Protein AF-A0A7C4DKK5-F1 (afdb_monomer_lite)

Structure (mmCIF, N/CA/C/O backbone):
data_AF-A0A7C4DKK5-F1
#
_entry.id   AF-A0A7C4DKK5-F1
#
loop_
_atom_site.group_PDB
_atom_site.id
_atom_site.type_symbol
_atom_site.label_atom_id
_atom_site.label_alt_id
_atom_site.label_comp_id
_atom_site.label_asym_id
_atom_site.label_entity_id
_atom_site.label_seq_id
_atom_site.pdbx_PDB_ins_code
_atom_site.Cartn_x
_atom_site.Cartn_y
_atom_site.Cartn_z
_atom_site.occupancy
_atom_site.B_iso_or_equiv
_atom_site.auth_seq_id
_atom_site.auth_comp_id
_atom_site.auth_asym_id
_atom_site.auth_atom_id
_atom_site.pdbx_PDB_model_num
ATOM 1 N N . MET A 1 1 ? -10.780 -33.220 -12.676 1.00 42.69 1 MET A N 1
ATOM 2 C CA . MET A 1 1 ? -9.570 -32.529 -13.163 1.00 42.69 1 MET A CA 1
ATOM 3 C C . MET A 1 1 ? -8.508 -32.691 -12.086 1.00 42.69 1 MET A C 1
ATOM 5 O O . MET A 1 1 ? -8.577 -32.028 -11.065 1.00 42.69 1 MET A O 1
ATOM 9 N N . LYS A 1 2 ? -7.671 -33.723 -12.228 1.00 46.41 2 LYS A N 1
ATOM 10 C CA . LYS A 1 2 ? -6.678 -34.185 -11.246 1.00 46.41 2 LYS A CA 1
ATOM 11 C C . LYS A 1 2 ? -5.351 -34.316 -12.005 1.00 46.41 2 LYS A C 1
ATOM 13 O O . LYS A 1 2 ? -5.250 -35.210 -12.834 1.00 46.41 2 LYS A O 1
ATOM 18 N N . GLN A 1 3 ? -4.385 -33.435 -11.767 1.00 40.19 3 GLN A N 1
ATOM 19 C CA . GLN A 1 3 ? -2.976 -33.632 -12.148 1.00 40.19 3 GLN A CA 1
ATOM 20 C C . GLN A 1 3 ? -2.237 -33.871 -10.822 1.00 40.19 3 GLN A C 1
ATOM 22 O O . GLN A 1 3 ? -2.218 -32.976 -9.991 1.00 40.19 3 GLN A O 1
ATOM 27 N N . GLN A 1 4 ? -1.962 -35.097 -10.369 1.00 39.78 4 GLN A N 1
ATOM 28 C CA . GLN A 1 4 ? -1.001 -36.121 -10.812 1.00 39.78 4 GLN A CA 1
ATOM 29 C C . GLN A 1 4 ? 0.470 -35.670 -10.789 1.00 39.78 4 GLN A C 1
ATOM 31 O O . GLN A 1 4 ? 0.947 -34.978 -11.680 1.00 39.78 4 GLN A O 1
ATOM 36 N N . HIS A 1 5 ? 1.161 -36.131 -9.737 1.00 43.88 5 HIS A N 1
ATOM 37 C CA . HIS A 1 5 ? 2.612 -36.203 -9.575 1.00 43.88 5 HIS A CA 1
ATOM 38 C C . HIS A 1 5 ? 3.234 -37.083 -10.663 1.00 43.88 5 HIS A C 1
ATOM 40 O O . HIS A 1 5 ? 2.733 -38.183 -10.863 1.00 43.88 5 HIS A O 1
ATOM 46 N N . MET A 1 6 ? 4.358 -36.686 -11.263 1.00 38.62 6 MET A N 1
ATOM 47 C CA . MET A 1 6 ? 5.282 -37.609 -11.937 1.00 38.62 6 MET A CA 1
ATOM 48 C C . MET A 1 6 ? 6.722 -37.135 -11.707 1.00 38.62 6 MET A C 1
ATOM 50 O O . MET A 1 6 ? 7.117 -36.061 -12.155 1.00 38.62 6 MET A O 1
ATOM 54 N N . ALA A 1 7 ? 7.484 -37.945 -10.973 1.00 39.00 7 ALA A N 1
ATOM 55 C CA . ALA A 1 7 ? 8.920 -37.801 -10.794 1.00 39.00 7 ALA A CA 1
ATOM 56 C C . ALA A 1 7 ? 9.653 -38.219 -12.079 1.00 39.00 7 ALA A C 1
ATOM 58 O O . ALA A 1 7 ? 9.366 -39.277 -12.635 1.00 39.00 7 ALA A O 1
ATOM 59 N N . VAL A 1 8 ? 10.632 -37.425 -12.511 1.00 38.38 8 VAL A N 1
ATOM 60 C CA . VAL A 1 8 ? 11.626 -37.826 -13.513 1.00 38.38 8 VAL A CA 1
ATOM 61 C C . VAL A 1 8 ? 13.002 -37.555 -12.920 1.00 38.38 8 VAL A C 1
ATOM 63 O O . VAL A 1 8 ? 13.354 -36.411 -12.645 1.00 38.38 8 VAL A O 1
ATOM 66 N N . MET A 1 9 ? 13.768 -38.624 -12.707 1.00 46.12 9 MET A N 1
ATOM 67 C CA . MET A 1 9 ? 15.173 -38.585 -12.319 1.00 46.12 9 MET A CA 1
ATOM 68 C C . MET A 1 9 ? 15.955 -39.339 -13.398 1.00 46.12 9 MET A C 1
ATOM 70 O O . MET A 1 9 ? 15.850 -40.557 -13.514 1.00 46.12 9 MET A O 1
ATOM 74 N N . GLY A 1 10 ? 16.680 -38.588 -14.226 1.00 33.97 10 GLY A N 1
ATOM 75 C CA . GLY A 1 10 ? 17.531 -39.081 -15.307 1.00 33.97 10 GLY A CA 1
ATOM 76 C C . GLY A 1 10 ? 18.778 -38.204 -15.406 1.00 33.97 10 GLY A C 1
ATOM 77 O O . GLY A 1 10 ? 18.700 -37.037 -15.769 1.00 33.97 10 GLY A O 1
ATOM 78 N N . LEU A 1 11 ? 19.905 -38.779 -14.997 1.00 53.97 11 LEU A N 1
ATOM 79 C CA . LEU A 1 11 ? 21.256 -38.222 -14.900 1.00 53.97 11 LEU A CA 1
ATOM 80 C C . LEU A 1 11 ? 21.861 -37.913 -16.281 1.00 53.97 11 LEU A C 1
ATOM 82 O O . LEU A 1 11 ? 21.953 -38.849 -17.062 1.00 53.97 11 LEU A O 1
ATOM 86 N N . MET A 1 12 ? 22.363 -36.689 -16.534 1.00 44.12 12 MET A N 1
ATOM 87 C CA . MET A 1 12 ? 23.456 -36.411 -17.493 1.00 44.12 12 MET A CA 1
ATOM 88 C C . MET A 1 12 ? 24.207 -35.093 -17.181 1.00 44.12 12 MET A C 1
ATOM 90 O O . MET A 1 12 ? 23.605 -34.029 -17.140 1.00 44.12 12 MET A O 1
ATOM 94 N N . ALA A 1 13 ? 25.531 -35.231 -17.028 1.00 43.78 13 ALA A N 1
ATOM 95 C CA . ALA A 1 13 ? 26.640 -34.328 -17.383 1.00 43.78 13 ALA A CA 1
ATOM 96 C C . ALA A 1 13 ? 26.681 -32.849 -16.920 1.00 43.78 13 ALA A C 1
ATOM 98 O O . ALA A 1 13 ? 25.798 -32.034 -17.157 1.00 43.78 13 ALA A O 1
ATOM 99 N N . ALA A 1 14 ? 27.833 -32.502 -16.337 1.00 55.25 14 ALA A N 1
ATOM 100 C CA . ALA A 1 14 ? 28.222 -31.187 -15.857 1.00 55.25 14 ALA A CA 1
ATOM 101 C C . ALA A 1 14 ? 28.289 -30.118 -16.963 1.00 55.25 14 ALA A C 1
ATOM 103 O O . ALA A 1 14 ? 29.112 -30.177 -17.872 1.00 55.25 14 ALA A O 1
ATOM 104 N N . GLY A 1 15 ? 27.488 -29.077 -16.781 1.00 44.12 15 GLY A N 1
ATOM 105 C CA . GLY A 1 15 ? 27.730 -27.726 -17.260 1.00 44.12 15 GLY A CA 1
ATOM 106 C C . GLY A 1 15 ? 27.134 -26.810 -16.205 1.00 44.12 15 GLY A C 1
ATOM 107 O O . GLY A 1 15 ? 25.981 -27.003 -15.822 1.00 44.12 15 GLY A O 1
ATOM 108 N N . ALA A 1 16 ? 27.913 -25.874 -15.663 1.00 60.31 16 ALA A N 1
ATOM 109 C CA . ALA A 1 16 ? 27.387 -24.871 -14.747 1.00 60.31 16 ALA A CA 1
ATOM 110 C C . ALA A 1 16 ? 26.413 -23.969 -15.523 1.00 60.31 16 ALA A C 1
ATOM 112 O O . ALA A 1 16 ? 26.787 -22.928 -16.054 1.00 60.31 16 ALA A O 1
ATOM 113 N N . LEU A 1 17 ? 25.159 -24.406 -15.628 1.00 52.72 17 LEU A N 1
ATOM 114 C CA . LEU A 1 17 ? 24.038 -23.546 -15.948 1.00 52.72 17 LEU A CA 1
ATOM 115 C C . LEU A 1 17 ? 23.940 -22.587 -14.770 1.00 52.72 17 LEU A C 1
ATOM 117 O O . LEU A 1 17 ? 23.510 -22.973 -13.683 1.00 52.72 17 LEU A O 1
ATOM 121 N N . ALA A 1 18 ? 24.398 -21.352 -14.966 1.00 63.78 18 ALA A N 1
ATOM 122 C CA . ALA A 1 18 ? 23.977 -20.254 -14.123 1.00 63.78 18 ALA A CA 1
ATOM 123 C C . ALA A 1 18 ? 22.448 -20.237 -14.200 1.00 63.78 18 ALA A C 1
ATOM 125 O O . ALA A 1 18 ? 21.870 -19.804 -15.197 1.00 63.78 18 ALA A O 1
ATOM 126 N N . LEU A 1 19 ? 21.805 -20.820 -13.186 1.00 63.44 19 LEU A N 1
ATOM 127 C CA . LEU A 1 19 ? 20.376 -20.717 -12.963 1.00 63.44 19 LEU A CA 1
ATOM 128 C C . LEU A 1 19 ? 20.117 -19.222 -12.821 1.00 63.44 19 LEU A C 1
ATOM 130 O O . LEU A 1 19 ? 20.415 -18.646 -11.776 1.00 63.44 19 LEU A O 1
ATOM 134 N N . GLY A 1 20 ? 19.682 -18.578 -13.906 1.00 63.34 20 GLY A N 1
ATOM 135 C CA . GLY A 1 20 ? 19.289 -17.181 -13.878 1.00 63.34 20 GLY A CA 1
ATOM 136 C C . GLY A 1 20 ? 18.291 -17.032 -12.743 1.00 63.34 20 GLY A C 1
ATOM 137 O O . GLY A 1 20 ? 17.223 -17.644 -12.781 1.00 63.34 20 GLY A O 1
ATOM 138 N N . ALA A 1 21 ? 18.678 -16.307 -11.692 1.00 67.31 21 ALA A N 1
ATOM 139 C CA . ALA A 1 21 ? 17.759 -16.001 -10.616 1.00 67.31 21 ALA A CA 1
ATOM 140 C C . ALA A 1 21 ? 16.539 -15.330 -11.263 1.00 67.31 21 ALA A C 1
ATOM 142 O O . ALA A 1 21 ? 16.733 -14.450 -12.110 1.00 67.31 21 ALA A O 1
ATOM 143 N N . PRO A 1 22 ? 15.302 -15.745 -10.942 1.00 59.91 22 PRO A N 1
ATOM 144 C CA . PRO A 1 22 ? 14.138 -15.047 -11.453 1.00 59.91 22 PRO A CA 1
ATOM 145 C C . PRO A 1 22 ? 14.261 -13.587 -11.020 1.00 59.91 22 PRO A C 1
ATOM 147 O O . PRO A 1 22 ? 14.274 -13.282 -9.828 1.00 59.91 22 PRO A O 1
ATOM 150 N N . GLN A 1 23 ? 14.418 -12.690 -11.993 1.00 60.75 23 GLN A N 1
ATOM 151 C CA . GLN A 1 23 ? 14.377 -11.262 -11.735 1.00 60.75 23 GLN A CA 1
ATOM 152 C C . GLN A 1 23 ? 12.939 -10.951 -11.327 1.00 60.75 23 GLN A C 1
ATOM 154 O O . GLN A 1 23 ? 12.041 -10.916 -12.171 1.00 60.75 23 GLN A O 1
ATOM 159 N N . A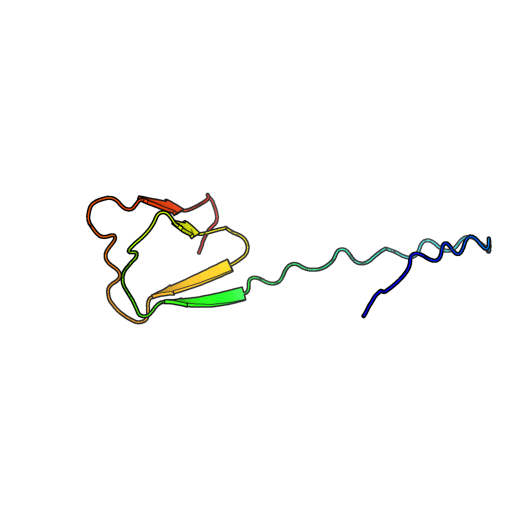LA A 1 24 ? 12.712 -10.794 -10.024 1.00 64.69 24 ALA A N 1
ATOM 160 C CA . ALA A 1 24 ? 11.471 -10.242 -9.515 1.00 64.69 24 ALA A CA 1
ATOM 161 C C . ALA A 1 24 ? 11.409 -8.793 -10.006 1.00 64.69 24 ALA A C 1
ATOM 163 O O . ALA A 1 24 ? 12.063 -7.908 -9.462 1.00 64.69 24 ALA A O 1
ATOM 164 N N . ASN A 1 25 ? 10.709 -8.580 -11.117 1.00 72.06 25 ASN A N 1
ATOM 165 C CA . ASN A 1 25 ? 10.408 -7.237 -11.580 1.00 72.06 25 ASN A CA 1
ATOM 166 C C . ASN A 1 25 ? 9.295 -6.705 -10.689 1.00 72.06 25 ASN A C 1
ATOM 168 O O . ASN A 1 25 ? 8.298 -7.402 -10.482 1.00 72.06 25 ASN A O 1
ATOM 172 N N . ALA A 1 26 ? 9.480 -5.495 -10.167 1.00 79.12 26 ALA A N 1
ATOM 173 C CA . ALA A 1 26 ? 8.437 -4.860 -9.390 1.00 79.12 26 ALA A CA 1
ATOM 174 C C . ALA A 1 26 ? 7.203 -4.647 -10.270 1.00 79.12 26 ALA A C 1
ATOM 176 O O . ALA A 1 26 ? 7.315 -4.080 -11.358 1.00 79.12 26 ALA A O 1
ATOM 177 N N . ALA A 1 27 ? 6.042 -5.138 -9.835 1.00 87.69 27 ALA A N 1
ATOM 178 C CA . ALA A 1 27 ? 4.799 -4.855 -10.539 1.00 87.69 27 ALA A CA 1
ATOM 179 C C . ALA A 1 27 ? 4.338 -3.435 -10.197 1.00 87.69 27 ALA A C 1
ATOM 181 O O . ALA A 1 27 ? 4.383 -3.032 -9.034 1.00 87.69 27 ALA A O 1
ATOM 182 N N . ASN A 1 28 ? 3.866 -2.689 -11.197 1.00 94.44 28 ASN A N 1
ATOM 183 C CA . ASN A 1 28 ? 3.178 -1.425 -10.960 1.00 94.44 28 ASN A CA 1
ATOM 184 C C . ASN A 1 28 ? 1.720 -1.712 -10.595 1.00 94.44 28 ASN A C 1
ATOM 186 O O . ASN A 1 28 ? 0.987 -2.334 -11.368 1.00 94.44 28 ASN A O 1
ATOM 190 N N . ILE A 1 29 ? 1.312 -1.252 -9.419 1.00 94.88 29 ILE A N 1
ATOM 191 C CA . ILE A 1 29 ? -0.045 -1.382 -8.902 1.00 94.88 29 ILE A CA 1
ATOM 192 C C . ILE A 1 29 ? -0.635 0.021 -8.818 1.00 94.88 29 ILE A C 1
ATOM 194 O O . ILE A 1 29 ? -0.272 0.806 -7.944 1.00 94.88 29 ILE A O 1
ATOM 198 N N . ASP A 1 30 ? -1.553 0.332 -9.729 1.00 96.69 30 ASP A N 1
ATOM 199 C CA . ASP A 1 30 ? -2.303 1.583 -9.678 1.00 96.69 30 ASP A CA 1
ATOM 200 C C . ASP A 1 30 ? -3.416 1.471 -8.618 1.00 96.69 30 ASP A C 1
ATOM 202 O O . ASP A 1 30 ? -4.224 0.535 -8.625 1.00 96.69 30 ASP A O 1
ATOM 206 N N . VAL A 1 31 ? -3.448 2.422 -7.682 1.00 95.75 31 VAL A N 1
ATOM 207 C CA . VAL A 1 31 ? -4.403 2.465 -6.569 1.00 95.75 31 VAL A CA 1
ATOM 208 C C . VAL A 1 31 ? -5.390 3.603 -6.794 1.00 95.75 31 VAL A C 1
ATOM 210 O O . VAL A 1 31 ? -5.008 4.77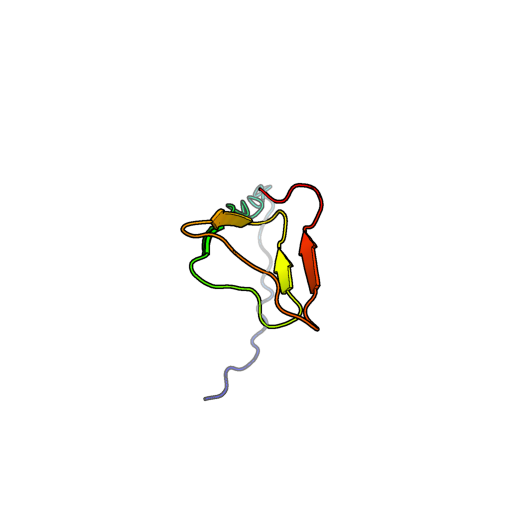3 -6.845 1.00 95.75 31 VAL A O 1
ATOM 213 N N . TYR A 1 32 ? -6.667 3.239 -6.904 1.00 92.56 32 TYR A N 1
ATOM 214 C CA . TYR A 1 32 ? -7.769 4.165 -7.186 1.00 92.56 32 TYR A CA 1
ATOM 215 C C . TYR A 1 32 ? -8.671 4.419 -5.972 1.00 92.56 32 TYR A C 1
ATOM 217 O O . TYR A 1 32 ? -9.370 5.420 -5.923 1.00 92.56 32 TYR A O 1
ATOM 225 N N . ASN A 1 33 ? -8.668 3.521 -4.981 1.00 91.00 33 ASN A N 1
ATOM 226 C CA . ASN A 1 33 ? -9.657 3.513 -3.901 1.00 91.00 33 ASN A CA 1
ATOM 227 C C . ASN A 1 33 ? -8.980 3.559 -2.523 1.00 91.00 33 ASN A C 1
ATOM 229 O O . ASN A 1 33 ? -7.806 3.217 -2.382 1.00 91.00 33 ASN A O 1
ATOM 233 N N . GLY A 1 34 ? -9.756 3.892 -1.488 1.00 92.25 34 GLY A N 1
ATOM 234 C CA . GLY A 1 34 ? -9.329 3.772 -0.092 1.00 92.25 34 GLY A CA 1
ATOM 235 C C . GLY A 1 34 ? -9.069 2.327 0.362 1.00 92.25 34 GLY A C 1
ATOM 236 O O . GLY A 1 34 ? -9.507 1.362 -0.266 1.00 92.25 34 GLY A O 1
ATOM 237 N N . ILE A 1 35 ? -8.379 2.187 1.495 1.00 96.56 35 ILE A N 1
ATOM 238 C CA . ILE A 1 35 ? -8.048 0.902 2.124 1.00 96.56 35 ILE A CA 1
ATOM 239 C C . ILE A 1 35 ? -9.066 0.613 3.229 1.00 96.56 35 ILE A C 1
ATOM 241 O O . ILE A 1 35 ? -9.052 1.255 4.280 1.00 96.56 35 ILE A O 1
ATOM 245 N N . GLY A 1 36 ? -9.953 -0.349 2.954 1.00 97.00 36 GLY A N 1
ATOM 246 C CA . GLY A 1 36 ? -11.057 -0.755 3.832 1.00 97.00 36 GLY A CA 1
ATOM 247 C C . GLY A 1 36 ? -10.741 -1.891 4.809 1.00 97.00 36 GLY A C 1
ATOM 248 O O . GLY A 1 36 ? -11.515 -2.148 5.727 1.00 97.00 36 GLY A O 1
ATOM 249 N N . THR A 1 37 ? -9.625 -2.589 4.605 1.00 97.00 37 THR A N 1
ATOM 250 C CA . THR A 1 37 ? -9.202 -3.761 5.385 1.00 97.00 37 THR A CA 1
ATOM 251 C C . THR A 1 37 ? -7.692 -3.751 5.565 1.00 97.00 37 THR A C 1
ATOM 253 O O . THR A 1 37 ? -6.983 -3.128 4.771 1.00 97.00 37 THR A O 1
ATOM 256 N N . ASP A 1 38 ? -7.191 -4.482 6.560 1.00 98.38 38 ASP A N 1
ATOM 257 C CA . ASP A 1 38 ? -5.752 -4.619 6.790 1.00 98.38 38 ASP A CA 1
ATOM 258 C C . ASP A 1 38 ? -5.020 -5.044 5.511 1.00 98.38 38 ASP A C 1
ATOM 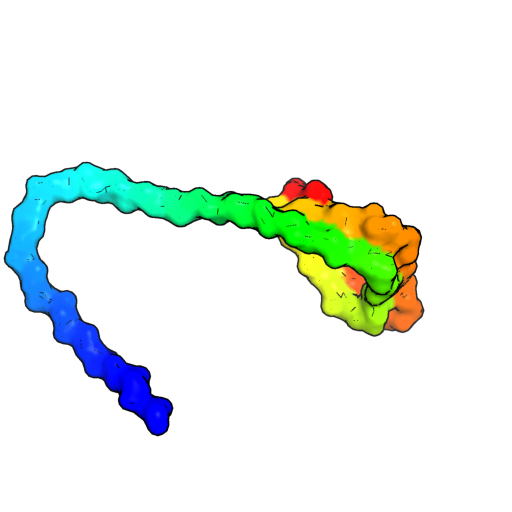260 O O . ASP A 1 38 ? -5.357 -6.045 4.876 1.00 98.38 38 ASP A O 1
ATOM 264 N N . THR A 1 39 ? -4.044 -4.234 5.109 1.00 98.06 39 THR A N 1
ATOM 265 C CA . THR A 1 39 ? -3.337 -4.354 3.834 1.00 98.06 39 THR A CA 1
ATOM 266 C C . THR A 1 39 ? -1.846 -4.140 4.058 1.00 98.06 39 THR A C 1
ATOM 268 O O . THR A 1 39 ? -1.440 -3.242 4.797 1.00 98.06 39 THR A O 1
ATOM 271 N N . THR A 1 40 ? -1.020 -4.938 3.382 1.00 97.88 40 THR A N 1
ATOM 272 C CA . THR A 1 40 ? 0.437 -4.777 3.390 1.00 97.88 40 THR A CA 1
ATOM 273 C C . THR A 1 40 ? 0.915 -4.424 1.995 1.00 97.88 40 THR A C 1
ATOM 275 O O . THR A 1 40 ? 0.709 -5.190 1.054 1.00 97.88 40 THR A O 1
ATOM 278 N N . TRP A 1 41 ? 1.584 -3.284 1.872 1.00 97.25 41 TRP A N 1
ATOM 279 C CA . TRP A 1 41 ? 2.365 -2.957 0.690 1.00 97.25 41 TRP A CA 1
ATOM 280 C C . TRP A 1 41 ? 3.784 -3.479 0.854 1.00 97.25 41 TRP A C 1
ATOM 282 O O . TRP A 1 41 ? 4.405 -3.331 1.911 1.00 97.25 41 TRP A O 1
ATOM 292 N N . THR A 1 42 ? 4.262 -4.150 -0.188 1.00 96.31 42 THR A N 1
ATOM 293 C CA . THR A 1 42 ? 5.536 -4.869 -0.173 1.00 96.31 42 THR A CA 1
ATOM 294 C C . THR A 1 42 ? 6.558 -4.180 -1.058 1.00 96.31 42 THR A C 1
ATOM 296 O O . THR A 1 42 ? 6.200 -3.704 -2.132 1.00 96.31 42 THR A O 1
ATOM 299 N N . SER A 1 43 ? 7.840 -4.284 -0.710 1.00 95.56 43 SER A N 1
ATOM 300 C CA . SER A 1 43 ? 8.951 -3.762 -1.525 1.00 95.56 43 SER A CA 1
ATOM 301 C C . SER A 1 43 ? 9.144 -4.458 -2.876 1.00 95.56 43 SER A C 1
ATOM 303 O O . SER A 1 43 ? 9.950 -4.026 -3.692 1.00 95.56 43 SER A O 1
ATOM 305 N N . ALA A 1 44 ? 8.394 -5.531 -3.130 1.00 93.38 44 ALA A N 1
ATOM 306 C CA . ALA A 1 44 ? 8.353 -6.208 -4.418 1.00 93.38 44 ALA A CA 1
ATOM 307 C C . ALA A 1 44 ? 7.475 -5.495 -5.462 1.00 93.38 44 ALA A C 1
ATOM 309 O O . A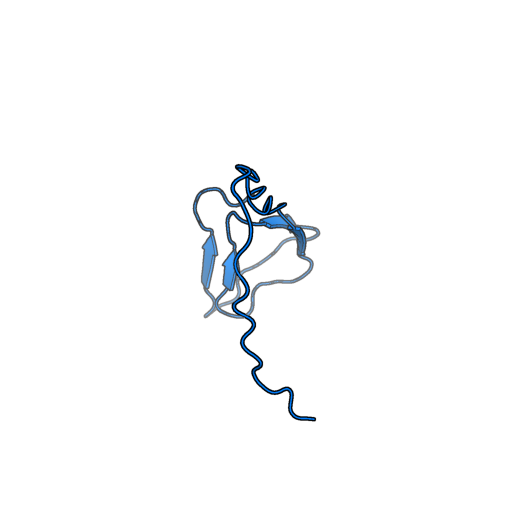LA A 1 44 ? 7.404 -5.983 -6.581 1.00 93.38 44 ALA A O 1
ATOM 310 N N . ASN A 1 45 ? 6.786 -4.401 -5.121 1.00 92.94 45 ASN A N 1
ATOM 311 C CA . ASN A 1 45 ? 5.902 -3.671 -6.033 1.00 92.94 45 ASN A CA 1
ATOM 312 C C . ASN A 1 45 ? 6.143 -2.159 -5.947 1.00 92.94 45 ASN A C 1
ATOM 314 O O . ASN A 1 45 ? 6.675 -1.666 -4.952 1.00 92.94 45 ASN A O 1
ATOM 318 N N . GLU A 1 46 ? 5.694 -1.448 -6.978 1.00 94.88 46 GLU A N 1
ATOM 319 C CA . GLU A 1 46 ? 5.563 0.010 -6.998 1.00 94.88 46 GLU A CA 1
ATOM 320 C C . GLU A 1 46 ? 4.071 0.370 -6.928 1.00 94.88 46 GLU A C 1
ATOM 322 O O . GLU A 1 46 ? 3.288 -0.095 -7.763 1.00 94.88 46 GLU A O 1
ATOM 327 N N . TYR A 1 47 ? 3.661 1.180 -5.951 1.00 96.06 47 TYR A N 1
ATOM 328 C CA . TYR A 1 47 ? 2.259 1.551 -5.730 1.00 96.06 47 TYR A CA 1
ATOM 329 C C . TYR A 1 47 ? 2.000 2.984 -6.181 1.00 96.06 47 TYR A C 1
ATOM 331 O O . TYR A 1 47 ? 2.372 3.952 -5.520 1.00 96.06 47 TYR A O 1
ATOM 339 N N . ARG A 1 48 ? 1.300 3.142 -7.304 1.00 96.31 48 ARG A N 1
ATOM 340 C CA . ARG A 1 48 ? 1.018 4.461 -7.867 1.00 96.31 48 ARG A CA 1
ATOM 341 C C . ARG A 1 48 ? -0.357 4.944 -7.429 1.00 96.31 48 ARG A C 1
ATOM 343 O O . ARG A 1 48 ? -1.379 4.382 -7.816 1.00 96.31 48 ARG A O 1
ATOM 350 N N . LEU A 1 49 ? -0.391 6.006 -6.632 1.00 96.00 49 LEU A N 1
ATOM 351 C CA . LEU A 1 49 ? -1.647 6.584 -6.151 1.00 96.00 49 LEU A CA 1
ATOM 352 C C . LEU A 1 49 ? -2.237 7.490 -7.234 1.00 96.00 49 LEU A C 1
ATOM 354 O O . LEU A 1 49 ? -1.690 8.553 -7.523 1.00 96.00 49 LEU A O 1
ATOM 358 N N . MET A 1 50 ? -3.327 7.047 -7.856 1.00 96.56 50 MET A N 1
ATOM 359 C CA . MET A 1 50 ? -4.028 7.798 -8.909 1.00 96.56 50 MET A CA 1
ATOM 360 C C . MET A 1 50 ? -4.978 8.842 -8.335 1.00 96.56 50 MET A C 1
ATOM 362 O O . MET A 1 50 ? -5.257 9.853 -8.976 1.00 96.56 50 MET A O 1
ATOM 366 N N . GLU A 1 51 ? -5.419 8.618 -7.102 1.00 92.25 51 GLU A N 1
ATOM 367 C CA . GLU A 1 51 ? -6.297 9.492 -6.337 1.00 92.25 51 GLU A CA 1
ATOM 368 C C . GLU A 1 51 ? -5.852 9.501 -4.864 1.00 92.25 51 GLU A C 1
ATOM 370 O O . GLU A 1 51 ? -5.061 8.645 -4.450 1.00 92.25 51 GLU A O 1
ATOM 375 N N . PRO A 1 52 ? -6.325 10.451 -4.037 1.00 94.44 52 PRO A N 1
ATOM 376 C CA . PRO A 1 52 ? -6.078 10.411 -2.601 1.00 94.44 52 PRO A CA 1
ATOM 377 C C . PRO A 1 52 ? -6.581 9.103 -1.970 1.00 94.44 52 PRO A C 1
ATOM 379 O O . PRO A 1 52 ? -7.774 8.803 -1.989 1.00 94.44 52 PRO A O 1
ATOM 382 N N . VAL A 1 53 ? -5.668 8.342 -1.363 1.00 95.19 53 VAL A N 1
ATOM 383 C CA . VAL A 1 53 ? -5.983 7.080 -0.683 1.00 95.19 53 VAL A CA 1
ATOM 384 C C . VAL A 1 53 ? -6.101 7.319 0.818 1.00 95.19 53 VAL A C 1
ATOM 386 O O . VAL A 1 53 ? -5.155 7.761 1.468 1.00 95.19 53 VAL A O 1
ATOM 389 N N . PHE A 1 54 ? -7.263 6.984 1.376 1.00 96.56 54 PHE A N 1
ATOM 390 C CA . PHE A 1 54 ? -7.521 7.033 2.814 1.00 96.56 54 PHE A CA 1
ATOM 391 C C . PHE A 1 54 ? -7.592 5.620 3.386 1.00 96.56 54 PHE A C 1
ATOM 393 O O . PHE A 1 54 ? -8.248 4.745 2.817 1.00 96.56 54 PHE A O 1
ATOM 400 N N . VAL A 1 55 ? -6.954 5.407 4.535 1.00 96.75 55 VAL A N 1
ATOM 401 C CA . VAL A 1 55 ? -7.149 4.198 5.342 1.00 96.75 55 VAL A CA 1
ATOM 402 C C . VAL A 1 55 ? -8.363 4.435 6.234 1.00 96.75 55 VAL A C 1
ATOM 404 O O . VAL A 1 55 ? -8.390 5.397 7.003 1.00 96.75 55 VAL A O 1
ATOM 407 N N . THR A 1 56 ? -9.401 3.612 6.091 1.00 95.69 56 THR A N 1
ATOM 408 C CA . THR A 1 56 ? -10.651 3.804 6.837 1.00 95.69 56 THR A CA 1
ATOM 409 C C . THR A 1 56 ? -10.541 3.291 8.271 1.00 95.69 56 THR A C 1
ATOM 411 O O . THR A 1 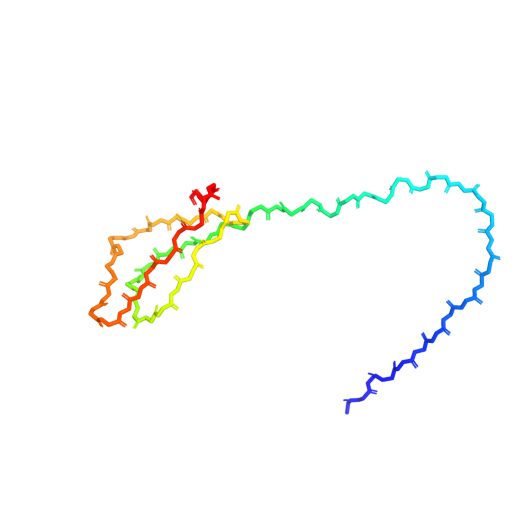56 ? -9.667 2.490 8.595 1.00 95.69 56 THR A O 1
ATOM 414 N N . ASN A 1 57 ? -11.458 3.730 9.140 1.00 96.75 57 ASN A N 1
ATOM 415 C CA . ASN A 1 57 ? -11.482 3.299 10.537 1.00 96.75 57 ASN A CA 1
ATOM 416 C C . ASN A 1 57 ? -11.510 1.763 10.654 1.00 96.75 57 ASN A C 1
ATOM 418 O O . ASN A 1 57 ? -12.300 1.106 9.980 1.00 96.75 57 ASN A O 1
ATOM 422 N N . GLY A 1 58 ? -10.665 1.216 11.527 1.00 94.44 58 GLY A N 1
ATOM 423 C CA . GLY A 1 58 ? -10.537 -0.226 11.740 1.00 94.44 58 GLY A CA 1
ATOM 424 C C . GLY A 1 58 ? -9.637 -0.965 10.745 1.00 94.44 58 GLY A C 1
ATOM 425 O O . GLY A 1 58 ? -9.511 -2.176 10.884 1.00 94.44 58 GLY A O 1
ATOM 426 N N . ALA A 1 59 ? -9.006 -0.277 9.788 1.00 98.06 59 ALA A N 1
ATOM 427 C CA . ALA A 1 59 ? -8.019 -0.864 8.882 1.00 98.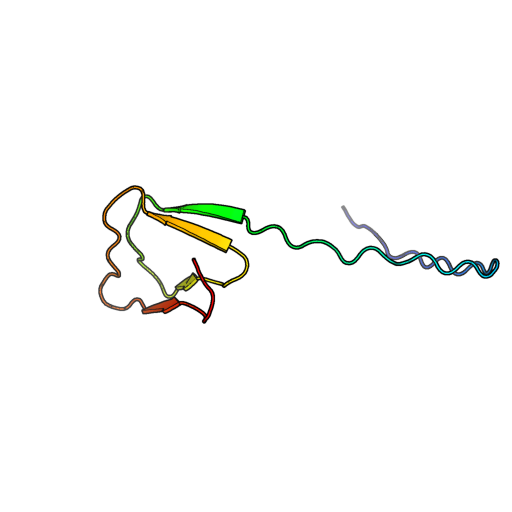06 59 ALA A CA 1
ATOM 428 C C . ALA A 1 59 ? -6.600 -0.357 9.176 1.00 98.06 59 ALA A C 1
ATOM 430 O O . ALA A 1 59 ? -6.400 0.784 9.596 1.00 98.06 59 ALA A O 1
ATOM 431 N N . THR A 1 60 ? -5.609 -1.200 8.894 1.00 98.00 60 THR A N 1
ATOM 432 C CA . THR A 1 60 ? -4.182 -0.875 8.976 1.00 98.00 60 THR A CA 1
ATOM 433 C C . THR A 1 60 ? -3.531 -0.994 7.603 1.00 98.00 60 THR A C 1
ATOM 435 O O . THR A 1 60 ? -3.619 -2.036 6.955 1.00 98.00 60 THR A O 1
ATOM 438 N N . LEU A 1 61 ? -2.805 0.041 7.177 1.00 97.62 61 LEU A N 1
ATOM 439 C CA . LEU A 1 61 ? -1.849 -0.073 6.077 1.00 97.62 61 LEU A CA 1
ATOM 440 C C . LEU A 1 61 ? -0.444 -0.260 6.655 1.00 97.62 61 LEU A C 1
ATOM 442 O O . LEU A 1 61 ? 0.088 0.641 7.301 1.00 97.62 61 LEU A O 1
ATOM 446 N N . THR A 1 62 ? 0.164 -1.416 6.394 1.00 98.19 62 THR A N 1
ATOM 447 C CA . THR A 1 62 ? 1.583 -1.658 6.681 1.00 98.19 62 THR A CA 1
ATOM 448 C C . THR A 1 62 ? 2.400 -1.448 5.415 1.00 98.19 62 THR A C 1
ATOM 450 O O . THR A 1 62 ? 2.164 -2.115 4.411 1.00 98.19 62 THR A O 1
ATOM 453 N N . ILE A 1 63 ? 3.391 -0.560 5.464 1.00 97.31 63 ILE A N 1
ATOM 454 C CA . ILE A 1 63 ? 4.319 -0.328 4.353 1.00 97.31 63 ILE A CA 1
ATOM 455 C C . ILE A 1 63 ? 5.660 -0.955 4.721 1.00 97.31 63 ILE A C 1
ATOM 457 O O . ILE A 1 63 ? 6.314 -0.526 5.673 1.00 97.31 63 ILE A O 1
ATOM 461 N N . GLN A 1 64 ? 6.064 -1.996 3.992 1.00 97.81 64 GLN A N 1
ATOM 462 C CA . GLN A 1 64 ? 7.367 -2.620 4.205 1.00 97.81 64 GLN A CA 1
ATOM 463 C C . GLN A 1 64 ? 8.495 -1.656 3.825 1.00 97.81 64 GLN A C 1
ATOM 465 O O . GLN A 1 64 ? 8.375 -0.877 2.877 1.00 97.81 64 GLN A O 1
ATOM 470 N N . ALA A 1 65 ? 9.620 -1.735 4.536 1.00 96.31 65 ALA A N 1
ATOM 471 C CA . ALA A 1 65 ? 10.806 -0.964 4.184 1.00 96.31 65 ALA A CA 1
ATOM 472 C C . ALA A 1 65 ? 11.230 -1.256 2.733 1.00 96.31 65 ALA A C 1
ATOM 474 O O . ALA A 1 65 ? 11.291 -2.413 2.317 1.00 96.31 65 ALA A O 1
ATOM 475 N N . GLY A 1 66 ? 11.518 -0.198 1.973 1.00 92.19 66 GLY A N 1
ATOM 476 C CA . GLY A 1 66 ? 11.872 -0.298 0.554 1.00 92.19 66 GLY A CA 1
ATOM 477 C C . GLY A 1 66 ? 10.683 -0.410 -0.407 1.00 92.19 66 GLY A C 1
ATOM 478 O O . GLY A 1 66 ? 10.910 -0.636 -1.587 1.00 92.19 66 GLY A O 1
ATOM 479 N N . THR A 1 67 ? 9.442 -0.270 0.071 1.00 94.81 67 THR A N 1
ATOM 480 C CA . THR A 1 67 ? 8.270 -0.053 -0.798 1.00 94.81 67 THR A CA 1
ATOM 481 C C . THR A 1 67 ? 8.341 1.333 -1.438 1.00 94.81 67 THR A C 1
ATOM 483 O O . THR A 1 67 ? 8.702 2.292 -0.750 1.00 94.81 67 THR A O 1
ATOM 486 N N . VAL A 1 68 ? 8.002 1.417 -2.729 1.00 88.31 68 VAL A N 1
ATOM 487 C CA . VAL A 1 68 ? 7.979 2.648 -3.537 1.00 88.31 68 VAL A CA 1
ATOM 488 C C . VAL A 1 68 ? 6.557 2.957 -3.980 1.00 88.31 68 VAL A C 1
ATOM 490 O O . VAL A 1 68 ? 5.845 2.003 -4.368 1.00 88.31 68 VAL A O 1
#

Secondary structure (DSSP, 8-state):
------------------------PPEEEEE-S-B-S-EEE-TTEEEEESS---BPTT--EEE-TT--

Radius of gyration: 20.7 Å; chains: 1; bounding box: 40×50×29 Å

Sequence (68 aa):
MKQQHMAVMGLMAAGALALGAPQANAANIDVYNGIGTDTTWTSANEYRLMEPVFVTNGATLTIQAGTV

pLDDT: mean 78.88, std 22.32, range [33.97, 98.38]

Foldseek 3Di:
DDDDDDDDDDDDDDDPPPPPDPPLQAAEAEDAEEAAAAEEQDLSHAYHDPDDYHHDPPYDYHYDPNHD